Protein AF-A0A4R1RM91-F1 (afdb_monomer)

Secondary structure (DSSP, 8-state):
--HHHHHHHHHHHHHHHHHHHHHHHHHHHHHHHHHHHHTT---HHHHHHHHHHHHHHHHHHHHHHHHHHHHHHHHHHHHHHHHTTTTTS-S--

Nearest PDB structures (foldseek):
  8qi0-assembly1_D  TM=5.551E-01  e=1.273E+00  Synechocystis sp. PCC 6803
  8qhv-assembly1_0  TM=5.870E-01  e=1.628E+00  Synechocystis sp. PCC 6803
  7o40-assembly1_F  TM=5.482E-01  e=1.354E+00  Synechocystis sp. PCC 6803 substr. Kazusa
  8e2i-assembly1_F  TM=4.774E-01  e=4.630E+00  Homo sapiens

Mean predicted aligned error: 6.1 Å

Solvent-accessible surface area (backbone atoms only — not comparable to full-atom values): 4906 Å² total; per-residue (Å²): 133,53,72,66,55,48,52,55,48,50,55,50,52,41,53,52,34,53,51,50,22,52,50,23,47,52,50,19,54,51,25,46,50,50,17,61,60,32,64,73,50,97,42,70,72,48,38,54,50,19,53,49,27,46,48,52,16,51,52,24,46,50,52,21,54,52,26,53,55,50,40,55,52,47,53,53,48,52,50,52,69,49,54,65,63,69,73,76,71,79,90,80,129

Organism: Hydrogenispora ethanolica (NCBI:txid1082276)

Radius of gyration: 21.64 Å; Cα contacts (8 Å, |Δi|>4): 65; chains: 1; bounding box: 52×15×66 Å

Structure (mmCIF, N/CA/C/O backbone):
data_AF-A0A4R1RM91-F1
#
_entry.id   AF-A0A4R1RM91-F1
#
loop_
_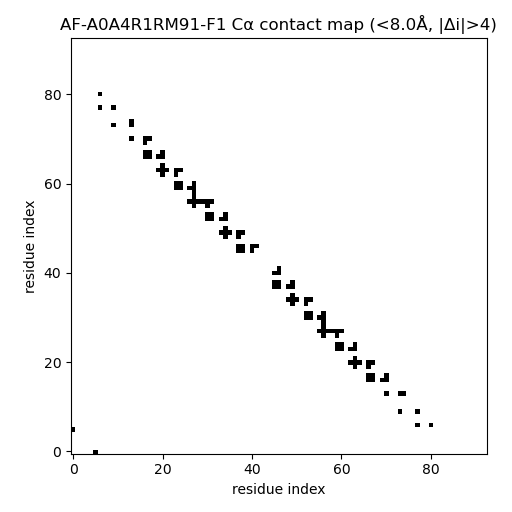atom_site.group_PDB
_atom_site.id
_atom_site.type_symbol
_atom_site.label_atom_id
_atom_site.label_alt_id
_atom_site.label_comp_id
_atom_site.label_asym_id
_atom_site.label_entity_id
_atom_site.label_seq_id
_atom_site.pdbx_PDB_ins_code
_atom_site.Cartn_x
_atom_site.Cartn_y
_atom_site.Cartn_z
_atom_site.occupancy
_atom_site.B_iso_or_equiv
_atom_site.auth_seq_id
_atom_site.auth_comp_id
_atom_site.auth_asym_id
_atom_site.auth_atom_id
_atom_site.pdbx_PDB_model_num
ATOM 1 N N . MET A 1 1 ? -6.144 -9.657 28.545 1.00 69.56 1 MET A N 1
ATOM 2 C CA . MET A 1 1 ? -6.017 -8.352 27.866 1.00 69.56 1 MET A CA 1
ATOM 3 C C . MET A 1 1 ? -7.183 -7.492 28.317 1.00 69.56 1 MET A C 1
ATOM 5 O O . MET A 1 1 ? -8.298 -8.004 28.301 1.00 69.56 1 MET A O 1
ATOM 9 N N . SER A 1 2 ? -6.954 -6.270 28.806 1.00 90.00 2 SER A N 1
ATOM 10 C CA . SER A 1 2 ? -8.072 -5.390 29.164 1.00 90.00 2 SER A CA 1
ATOM 11 C C . SER A 1 2 ? -8.746 -4.849 27.897 1.00 90.00 2 SER A C 1
ATOM 13 O O . SER A 1 2 ? -8.155 -4.840 26.818 1.00 90.00 2 SER A O 1
ATOM 15 N N . ARG A 1 3 ? -9.992 -4.382 28.009 1.00 86.25 3 ARG A N 1
ATOM 16 C CA . ARG A 1 3 ? -10.704 -3.766 26.877 1.00 86.25 3 ARG A CA 1
ATOM 17 C C . ARG A 1 3 ? -10.002 -2.501 26.378 1.00 86.25 3 ARG A C 1
ATOM 19 O O . ARG A 1 3 ? -10.004 -2.239 25.181 1.00 86.25 3 ARG A O 1
ATOM 26 N N . GLN A 1 4 ? -9.375 -1.746 27.280 1.00 89.81 4 GLN A N 1
ATOM 27 C CA . GLN A 1 4 ? -8.566 -0.590 26.902 1.00 89.81 4 GLN A CA 1
ATOM 28 C C . GLN A 1 4 ? -7.318 -1.019 26.120 1.00 89.81 4 GLN A C 1
ATOM 30 O O . GLN A 1 4 ? -6.999 -0.401 25.108 1.00 89.81 4 GLN A O 1
ATOM 35 N N . ASP A 1 5 ? -6.664 -2.112 26.525 1.00 93.38 5 ASP A N 1
ATOM 36 C CA . ASP A 1 5 ? -5.521 -2.666 25.786 1.00 93.38 5 ASP A CA 1
ATOM 37 C C . ASP A 1 5 ? -5.934 -3.139 24.387 1.00 93.38 5 ASP A C 1
ATOM 39 O O . ASP A 1 5 ? -5.192 -2.934 23.428 1.00 93.38 5 ASP A O 1
ATOM 43 N N . LEU A 1 6 ? -7.133 -3.724 24.250 1.00 93.50 6 LEU A N 1
ATOM 44 C CA . LEU A 1 6 ? -7.690 -4.113 22.952 1.00 93.50 6 LEU A CA 1
ATOM 45 C C . LEU A 1 6 ? -7.909 -2.894 22.049 1.00 93.50 6 LEU A C 1
ATOM 47 O O . LEU A 1 6 ? -7.455 -2.905 20.910 1.00 93.50 6 LEU A O 1
ATOM 51 N N . LYS A 1 7 ? -8.550 -1.832 22.557 1.00 93.19 7 LYS A N 1
ATOM 52 C CA . LYS A 1 7 ? -8.757 -0.586 21.799 1.00 93.19 7 LYS A CA 1
ATOM 53 C C . LYS A 1 7 ? -7.437 0.036 21.348 1.00 93.19 7 LYS A C 1
ATOM 55 O O . LYS A 1 7 ? -7.292 0.391 20.186 1.00 93.19 7 LYS A O 1
ATOM 60 N N . ASN A 1 8 ? -6.461 0.118 22.250 1.00 94.88 8 ASN A N 1
ATOM 61 C CA . ASN A 1 8 ? -5.141 0.661 21.929 1.00 94.88 8 ASN A CA 1
ATOM 62 C C . ASN A 1 8 ? -4.431 -0.188 20.860 1.00 94.88 8 ASN A C 1
ATOM 64 O O . ASN A 1 8 ? -3.759 0.351 19.984 1.00 94.88 8 ASN A O 1
ATOM 68 N N . THR A 1 9 ? -4.601 -1.511 20.922 1.00 96.62 9 THR A N 1
ATOM 69 C CA . THR A 1 9 ? -4.039 -2.449 19.944 1.00 96.62 9 THR A CA 1
ATOM 70 C C . THR A 1 9 ? -4.698 -2.291 18.573 1.00 96.62 9 THR A C 1
ATOM 72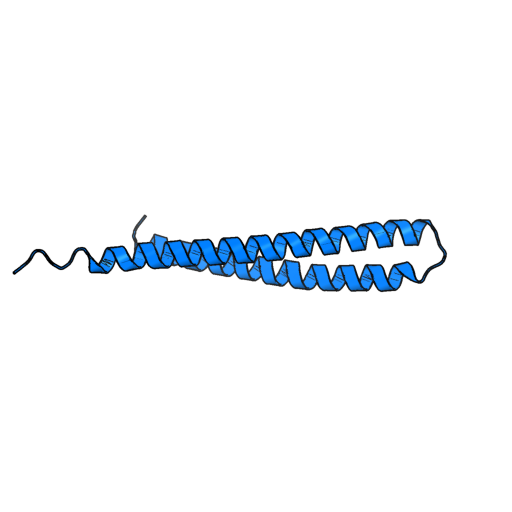 O O . THR A 1 9 ? -3.986 -2.224 17.577 1.00 96.62 9 THR A O 1
ATOM 75 N N . LEU A 1 10 ? -6.030 -2.186 18.506 1.00 96.31 10 LEU A N 1
ATOM 76 C CA . LEU A 1 10 ? -6.760 -1.961 17.251 1.00 96.31 10 LEU A CA 1
ATOM 77 C C . LEU A 1 10 ? -6.367 -0.629 16.604 1.00 96.31 10 LEU A C 1
ATOM 79 O O . LEU A 1 10 ? -5.990 -0.626 15.434 1.00 96.31 10 LEU A O 1
ATOM 83 N N . ALA A 1 11 ? -6.310 0.451 17.388 1.00 95.81 11 ALA A N 1
ATOM 84 C CA . ALA A 1 11 ? -5.883 1.762 16.906 1.00 95.81 11 ALA A CA 1
ATOM 85 C C . ALA A 1 11 ? -4.444 1.735 16.362 1.00 95.81 11 ALA A C 1
ATOM 87 O O . ALA A 1 11 ? -4.152 2.316 15.315 1.00 95.81 11 ALA A O 1
ATOM 88 N N . TYR A 1 12 ? -3.539 1.025 17.046 1.00 97.88 12 TYR A N 1
ATOM 89 C CA . TYR A 1 12 ? -2.173 0.832 16.569 1.00 97.88 12 TYR A CA 1
ATOM 90 C C . TYR A 1 12 ? -2.139 0.064 15.240 1.00 97.88 12 TYR A C 1
ATOM 92 O O . TYR A 1 12 ? -1.533 0.542 14.281 1.00 97.88 12 TYR A O 1
ATOM 100 N N . ILE A 1 13 ? -2.829 -1.077 15.146 1.00 98.06 13 ILE A N 1
ATOM 101 C CA . ILE A 1 13 ? -2.877 -1.880 13.915 1.00 98.06 13 ILE A CA 1
ATOM 102 C C . ILE A 1 13 ? -3.472 -1.061 12.761 1.00 98.06 13 ILE A C 1
ATOM 104 O O . ILE A 1 13 ? -2.913 -1.066 11.665 1.00 98.06 13 ILE A O 1
ATOM 108 N N . HIS A 1 14 ? -4.556 -0.318 13.005 1.00 97.88 14 HIS A N 1
ATOM 109 C CA . HIS A 1 14 ? -5.164 0.560 12.007 1.00 97.88 14 HIS A CA 1
ATOM 110 C C . HIS A 1 14 ? -4.161 1.607 11.499 1.00 97.88 14 HIS A C 1
ATOM 112 O O . HIS A 1 14 ? -4.003 1.785 10.290 1.00 97.88 14 HIS A O 1
ATOM 118 N N . SER A 1 15 ? -3.417 2.246 12.410 1.00 98.25 15 SER A N 1
ATOM 119 C CA . SER A 1 15 ? -2.406 3.243 12.044 1.00 98.25 15 SER A CA 1
ATOM 120 C C . SER A 1 15 ? -1.276 2.664 11.186 1.00 98.25 15 SER A C 1
ATOM 122 O O . SER A 1 15 ? -0.876 3.289 10.204 1.00 98.25 15 SER A O 1
ATOM 124 N N . GLU A 1 16 ? -0.802 1.454 11.494 1.00 98.62 16 GLU A N 1
ATOM 125 C CA . GLU A 1 16 ? 0.271 0.804 10.738 1.00 98.62 16 GLU A CA 1
ATOM 126 C C . GLU A 1 16 ? -0.212 0.324 9.363 1.00 98.62 16 GLU A C 1
ATOM 128 O O . GLU A 1 16 ? 0.510 0.471 8.378 1.00 98.62 16 GLU A O 1
ATOM 133 N N . ILE A 1 17 ? -1.456 -0.154 9.249 1.00 98.56 17 ILE A N 1
ATOM 134 C CA . ILE A 1 17 ? -2.063 -0.500 7.954 1.00 98.56 17 ILE A CA 1
ATOM 135 C C . ILE A 1 17 ? -2.184 0.730 7.057 1.00 98.56 17 ILE A C 1
ATOM 137 O O . ILE A 1 17 ? -1.812 0.657 5.887 1.00 98.56 17 ILE A O 1
ATOM 141 N N . ASN A 1 18 ? -2.625 1.868 7.595 1.00 98.31 18 ASN A N 1
ATOM 142 C CA . ASN A 1 18 ? -2.691 3.121 6.837 1.00 98.31 18 ASN A CA 1
ATOM 143 C C . ASN A 1 18 ? -1.297 3.591 6.397 1.00 98.31 18 ASN A C 1
ATOM 145 O O . ASN A 1 18 ? -1.107 4.107 5.296 1.00 98.31 18 ASN A O 1
ATOM 149 N N . ARG A 1 19 ? -0.278 3.352 7.224 1.00 98.50 19 ARG A N 1
ATOM 150 C CA . ARG A 1 19 ? 1.117 3.637 6.875 1.00 98.50 19 ARG A CA 1
ATOM 151 C C . ARG A 1 19 ? 1.601 2.779 5.704 1.00 98.50 19 ARG A C 1
ATOM 153 O O . ARG A 1 19 ? 2.212 3.306 4.774 1.00 98.50 19 ARG A O 1
ATOM 160 N N . ILE A 1 20 ? 1.300 1.479 5.729 1.00 98.50 20 ILE A N 1
ATOM 161 C CA . ILE A 1 20 ? 1.630 0.544 4.645 1.00 98.50 20 ILE A CA 1
ATOM 162 C C . ILE A 1 20 ? 0.856 0.901 3.370 1.00 98.50 20 ILE A C 1
ATOM 164 O O . ILE A 1 20 ? 1.450 0.908 2.294 1.00 98.50 20 ILE A O 1
ATOM 168 N N . GLU A 1 21 ? -0.427 1.255 3.478 1.00 98.38 21 GLU A N 1
ATOM 169 C CA . GLU A 1 21 ? -1.264 1.741 2.370 1.00 98.38 21 GLU A CA 1
ATOM 170 C C . GLU A 1 21 ? -0.597 2.916 1.647 1.00 98.38 21 GLU A C 1
ATOM 172 O O . GLU A 1 21 ? -0.396 2.876 0.429 1.00 98.38 21 GLU A O 1
ATOM 177 N N . THR A 1 22 ? -0.155 3.914 2.413 1.00 98.38 22 THR A N 1
ATOM 178 C CA . THR A 1 22 ? 0.505 5.107 1.879 1.00 98.38 22 THR A CA 1
ATOM 179 C C . THR A 1 22 ? 1.841 4.768 1.212 1.00 98.38 22 THR A C 1
ATOM 181 O O . THR A 1 22 ? 2.147 5.277 0.127 1.00 98.38 22 THR A O 1
ATOM 184 N N . MET A 1 23 ? 2.638 3.881 1.819 1.00 98.56 23 MET A N 1
ATOM 185 C CA . MET A 1 23 ? 3.899 3.412 1.232 1.00 98.56 23 MET A CA 1
ATOM 186 C C . MET A 1 23 ? 3.662 2.657 -0.080 1.00 98.56 23 MET A C 1
ATOM 188 O O . MET A 1 23 ? 4.319 2.949 -1.079 1.00 98.56 23 MET A O 1
ATOM 192 N N . ALA A 1 24 ? 2.697 1.736 -0.108 1.00 98.62 24 ALA A N 1
ATOM 193 C CA . ALA A 1 24 ? 2.344 0.967 -1.297 1.00 98.62 24 ALA A CA 1
ATOM 194 C C . ALA A 1 24 ? 1.843 1.877 -2.430 1.00 98.62 24 ALA A C 1
ATOM 196 O O . ALA A 1 24 ? 2.254 1.723 -3.581 1.00 98.62 24 ALA A O 1
ATOM 197 N N . GLY A 1 25 ? 1.019 2.879 -2.107 1.00 98.25 25 GLY A N 1
ATOM 198 C CA . GLY A 1 25 ? 0.570 3.891 -3.063 1.00 98.25 25 GLY A CA 1
ATOM 199 C C . GLY A 1 25 ? 1.725 4.706 -3.649 1.00 98.25 25 GLY A C 1
ATOM 200 O O . GLY A 1 25 ? 1.814 4.854 -4.869 1.00 98.25 25 GLY A O 1
ATOM 201 N N . THR A 1 26 ? 2.635 5.178 -2.795 1.00 98.50 26 THR A N 1
ATOM 202 C CA . THR A 1 26 ? 3.809 5.964 -3.209 1.00 98.50 26 THR A CA 1
ATOM 203 C C . THR A 1 26 ? 4.727 5.152 -4.119 1.00 98.50 26 THR A C 1
ATOM 205 O O . THR A 1 26 ? 5.047 5.597 -5.219 1.00 98.50 26 THR A O 1
ATOM 208 N N . LEU A 1 27 ? 5.085 3.932 -3.713 1.00 98.69 27 LEU A N 1
ATOM 209 C CA . LEU A 1 27 ? 5.949 3.059 -4.507 1.00 98.69 27 LEU A CA 1
ATOM 210 C C . LEU A 1 27 ? 5.281 2.671 -5.834 1.00 98.69 27 LEU A C 1
ATOM 212 O O . LEU A 1 27 ? 5.927 2.711 -6.873 1.00 98.69 27 LEU A O 1
ATOM 216 N N . SER A 1 28 ? 3.969 2.392 -5.846 1.00 98.62 28 SER A N 1
ATOM 217 C CA . SER A 1 28 ? 3.237 2.107 -7.092 1.00 98.62 28 SER A CA 1
ATOM 218 C C . SER A 1 28 ? 3.334 3.266 -8.090 1.00 98.62 28 SER A C 1
ATOM 220 O O . SER A 1 28 ? 3.466 3.044 -9.295 1.00 98.62 28 SER A O 1
ATOM 222 N N . MET A 1 29 ? 3.287 4.513 -7.608 1.00 98.44 29 MET A N 1
ATOM 223 C CA . MET A 1 29 ? 3.489 5.692 -8.452 1.00 98.44 29 MET A CA 1
ATOM 224 C C . MET A 1 29 ? 4.926 5.792 -8.969 1.00 98.44 29 MET A C 1
ATOM 226 O O . MET A 1 29 ? 5.106 6.062 -10.158 1.00 98.44 29 MET A O 1
ATOM 230 N N . THR A 1 30 ? 5.920 5.536 -8.116 1.00 98.50 30 THR A N 1
ATOM 231 C CA . THR A 1 30 ? 7.339 5.518 -8.495 1.00 98.50 30 THR A CA 1
ATOM 232 C C . THR A 1 30 ? 7.622 4.478 -9.580 1.00 98.50 30 THR A C 1
ATOM 234 O O . THR A 1 30 ? 8.156 4.840 -10.626 1.00 98.50 30 THR A O 1
ATOM 237 N N . GLU A 1 31 ? 7.163 3.232 -9.429 1.00 98.50 31 GLU A N 1
ATOM 238 C CA . GLU A 1 31 ? 7.425 2.196 -10.442 1.00 98.50 31 GLU A CA 1
ATOM 239 C C . GLU A 1 3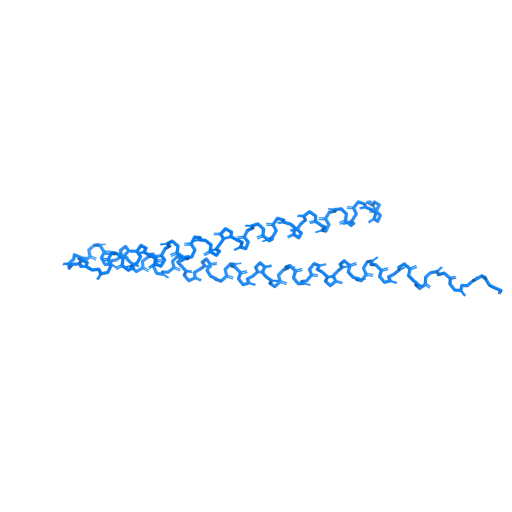1 ? 6.687 2.461 -11.762 1.00 98.50 31 GLU A C 1
ATOM 241 O O . GLU A 1 31 ? 7.193 2.168 -12.846 1.00 98.50 31 GLU A O 1
ATOM 246 N N . ARG A 1 32 ? 5.517 3.120 -11.729 1.00 98.1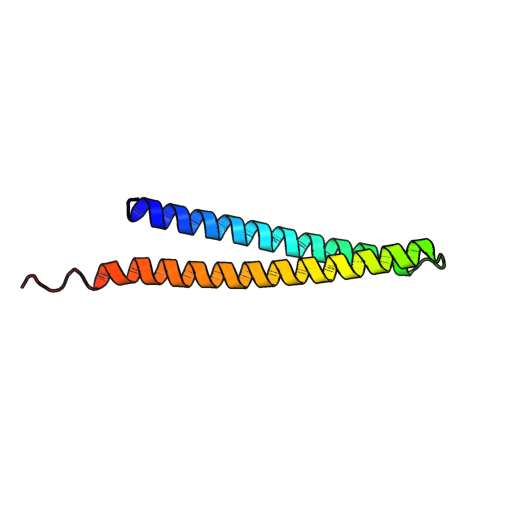9 32 ARG A N 1
ATOM 247 C CA . ARG A 1 32 ? 4.870 3.612 -12.963 1.00 98.19 32 ARG A CA 1
ATOM 248 C C . ARG A 1 32 ? 5.716 4.661 -13.673 1.00 98.19 32 ARG A C 1
ATOM 250 O O . ARG A 1 32 ? 5.691 4.727 -14.903 1.00 98.19 32 ARG A O 1
ATOM 257 N N . GLU A 1 33 ? 6.411 5.512 -12.926 1.00 98.25 33 GLU A N 1
ATOM 258 C CA . GLU A 1 33 ? 7.331 6.492 -13.494 1.00 98.25 33 GLU A CA 1
ATOM 259 C C . GLU A 1 33 ? 8.573 5.810 -14.079 1.00 98.25 33 GLU A C 1
ATOM 261 O O . GLU A 1 33 ? 8.960 6.139 -15.202 1.00 98.25 33 GLU A O 1
ATOM 266 N N . HIS A 1 34 ? 9.150 4.829 -13.378 1.00 98.12 34 HIS A N 1
ATOM 267 C CA . HIS A 1 34 ? 10.259 4.022 -13.891 1.00 98.12 34 HIS A CA 1
ATOM 268 C C . HIS A 1 34 ? 9.879 3.299 -15.181 1.00 98.12 34 HIS A C 1
ATOM 270 O O . HIS A 1 34 ? 10.561 3.478 -16.188 1.00 98.12 34 HIS A O 1
ATOM 276 N N . TYR A 1 35 ? 8.734 2.609 -15.208 1.00 98.12 35 TYR A N 1
ATOM 277 C CA . TYR A 1 35 ? 8.207 1.983 -16.422 1.00 98.12 35 TYR A CA 1
ATOM 278 C C . TYR A 1 35 ? 8.157 2.963 -17.600 1.00 98.12 35 TYR A C 1
ATOM 280 O O . TYR A 1 35 ? 8.688 2.666 -18.665 1.00 98.12 35 TYR A O 1
ATOM 288 N N . ARG A 1 36 ? 7.574 4.156 -17.402 1.00 97.06 36 ARG A N 1
ATOM 289 C CA . ARG A 1 36 ? 7.461 5.182 -18.457 1.00 97.06 36 ARG A CA 1
ATOM 290 C C . ARG A 1 36 ? 8.811 5.693 -18.945 1.00 97.06 36 ARG A C 1
ATOM 292 O O . ARG A 1 36 ? 8.929 6.054 -20.111 1.00 97.06 36 ARG A O 1
ATOM 299 N N . LYS A 1 37 ? 9.805 5.804 -18.059 1.00 97.19 37 LYS A N 1
ATOM 300 C CA . LYS A 1 37 ? 11.159 6.232 -18.433 1.00 97.19 37 LYS A CA 1
ATOM 301 C C . LYS A 1 37 ? 11.855 5.145 -19.245 1.00 97.19 37 LYS A C 1
ATOM 303 O O . LYS A 1 37 ? 12.399 5.445 -20.304 1.00 97.19 37 LYS A O 1
ATOM 308 N N . LEU A 1 38 ? 11.802 3.906 -18.764 1.00 96.75 38 LEU A N 1
ATOM 309 C CA . LEU A 1 38 ? 12.480 2.758 -19.364 1.00 96.75 38 LEU A CA 1
ATOM 310 C C . LEU A 1 38 ? 11.841 2.336 -20.696 1.00 96.75 38 LEU A C 1
ATOM 312 O O . LEU A 1 38 ? 12.552 1.953 -21.616 1.00 96.75 38 LEU A O 1
ATOM 316 N N . SER A 1 39 ? 10.526 2.507 -20.859 1.00 93.62 39 SER A N 1
ATOM 317 C CA . SER A 1 39 ? 9.822 2.185 -22.108 1.00 93.62 39 SER A CA 1
ATOM 318 C C . SER A 1 39 ? 10.195 3.071 -23.304 1.00 93.62 39 SER A C 1
ATOM 320 O O . SER A 1 39 ? 9.732 2.818 -24.411 1.00 93.62 39 SER A O 1
ATOM 322 N N . ASN A 1 40 ? 10.977 4.135 -23.091 1.00 94.38 40 ASN A N 1
ATOM 323 C CA . ASN A 1 40 ? 11.429 5.030 -24.161 1.00 94.38 40 ASN A CA 1
ATOM 324 C C . ASN A 1 40 ? 12.756 4.589 -24.797 1.00 94.38 40 ASN A C 1
ATOM 326 O O . ASN A 1 40 ? 13.212 5.229 -25.743 1.00 94.38 40 ASN A O 1
ATOM 330 N N . PHE A 1 41 ? 13.399 3.548 -24.268 1.00 93.38 41 PHE A N 1
ATOM 331 C CA . PHE A 1 41 ? 14.644 3.019 -24.811 1.00 93.38 41 PHE A CA 1
ATOM 332 C C . PHE A 1 41 ? 14.356 1.871 -25.782 1.00 93.38 41 PHE A C 1
ATOM 334 O O . PHE A 1 41 ? 13.546 0.997 -25.492 1.00 93.38 41 PHE A O 1
ATOM 341 N N . ASP A 1 42 ? 15.072 1.838 -26.907 1.00 89.25 42 ASP A N 1
ATOM 342 C CA . ASP A 1 42 ? 14.978 0.769 -27.916 1.00 89.25 42 ASP A CA 1
ATOM 343 C C . ASP A 1 42 ? 15.979 -0.370 -27.632 1.00 89.25 42 ASP A C 1
ATOM 345 O O . ASP A 1 42 ? 16.603 -0.943 -28.524 1.00 89.25 42 ASP A O 1
ATOM 349 N N . ASP A 1 43 ? 16.193 -0.652 -26.344 1.00 96.88 43 ASP A N 1
ATOM 350 C CA . ASP A 1 43 ? 17.055 -1.726 -25.859 1.00 96.88 43 ASP A CA 1
ATOM 351 C C . ASP A 1 43 ? 16.189 -2.810 -25.216 1.00 96.88 43 ASP A C 1
ATOM 353 O O . ASP A 1 43 ? 15.396 -2.552 -24.307 1.00 96.88 43 ASP A O 1
ATOM 357 N N . ARG A 1 44 ? 16.349 -4.049 -25.686 1.00 94.25 44 ARG A N 1
ATOM 358 C CA . ARG A 1 44 ? 15.533 -5.179 -25.239 1.00 94.25 44 ARG A CA 1
ATOM 359 C C . ARG A 1 44 ? 15.697 -5.481 -23.749 1.00 94.25 44 ARG A C 1
ATOM 361 O O . ARG A 1 44 ? 14.703 -5.780 -23.097 1.00 94.25 44 ARG A O 1
ATOM 368 N N . ALA A 1 45 ? 16.913 -5.398 -23.213 1.00 95.62 45 ALA A N 1
ATOM 369 C CA . ALA A 1 45 ? 17.146 -5.654 -21.796 1.00 95.62 45 ALA A CA 1
ATOM 370 C C . ALA A 1 45 ? 16.499 -4.562 -20.931 1.00 95.62 45 ALA A C 1
ATOM 372 O O . ALA A 1 45 ? 15.928 -4.860 -19.886 1.00 95.62 45 ALA A O 1
ATOM 373 N N . ILE A 1 46 ? 16.513 -3.306 -21.392 1.00 96.25 46 ILE A N 1
ATOM 374 C CA . ILE A 1 46 ? 15.816 -2.204 -20.711 1.00 96.25 46 ILE A CA 1
ATOM 375 C C . ILE A 1 46 ? 14.293 -2.394 -20.756 1.00 96.25 46 ILE A C 1
ATOM 377 O O . ILE A 1 46 ? 13.609 -2.130 -19.766 1.00 96.25 46 ILE A O 1
ATOM 381 N N . MET A 1 47 ? 13.755 -2.891 -21.871 1.00 95.81 47 MET A N 1
ATOM 382 C CA . MET A 1 47 ? 12.325 -3.181 -22.007 1.00 95.81 47 MET A CA 1
ATOM 383 C C . MET A 1 47 ? 11.849 -4.306 -21.081 1.00 95.81 47 MET A C 1
ATOM 385 O O . MET A 1 47 ? 10.741 -4.216 -20.547 1.00 95.81 47 MET A O 1
ATOM 389 N N . ASP A 1 48 ? 12.678 -5.326 -20.849 1.00 96.94 48 ASP A N 1
ATOM 390 C CA . ASP A 1 48 ? 12.374 -6.389 -19.886 1.00 96.94 48 ASP A CA 1
ATOM 391 C C . ASP A 1 48 ? 12.292 -5.819 -18.455 1.00 96.94 48 ASP A C 1
ATOM 393 O O . ASP A 1 48 ? 11.308 -6.063 -17.754 1.00 96.94 48 ASP A O 1
ATOM 397 N N . ILE A 1 49 ? 13.235 -4.949 -18.062 1.00 97.31 49 ILE A N 1
ATOM 398 C CA . ILE A 1 49 ? 13.188 -4.242 -16.766 1.00 97.31 49 ILE A CA 1
ATOM 399 C C . ILE A 1 49 ? 11.937 -3.359 -16.679 1.00 97.31 49 ILE A C 1
ATOM 401 O O . ILE A 1 49 ? 11.234 -3.373 -15.674 1.00 97.31 49 ILE A O 1
ATOM 405 N N . ALA A 1 50 ? 11.586 -2.632 -17.744 1.00 97.69 50 ALA A N 1
ATOM 406 C CA . ALA A 1 50 ? 10.366 -1.827 -17.765 1.00 97.69 50 ALA A CA 1
ATOM 407 C C . ALA A 1 50 ? 9.119 -2.689 -17.469 1.00 97.69 50 ALA A C 1
ATOM 409 O O . ALA A 1 50 ? 8.241 -2.287 -16.701 1.00 97.69 50 ALA A O 1
ATOM 410 N N . ALA A 1 51 ? 9.034 -3.891 -18.043 1.00 97.19 51 ALA A N 1
ATOM 411 C CA . ALA A 1 51 ? 7.935 -4.812 -17.767 1.00 97.19 51 ALA A CA 1
ATOM 412 C C . ALA A 1 51 ? 7.908 -5.271 -16.296 1.00 97.19 51 ALA A C 1
ATOM 414 O O . ALA A 1 51 ? 6.821 -5.398 -15.721 1.00 97.19 51 ALA A O 1
ATOM 415 N N . GLU A 1 52 ? 9.069 -5.479 -15.670 1.00 98.19 52 GLU A N 1
ATOM 416 C CA . GLU A 1 52 ? 9.182 -5.749 -14.230 1.00 98.19 52 GLU A CA 1
ATOM 417 C C . GLU A 1 52 ? 8.659 -4.575 -13.391 1.00 98.19 52 GLU A C 1
ATOM 419 O O . GLU A 1 52 ? 7.812 -4.793 -12.521 1.00 98.19 52 GLU A O 1
ATOM 424 N N . GLU A 1 53 ? 9.023 -3.333 -13.722 1.00 98.19 53 GLU A N 1
ATOM 425 C CA . GLU A 1 53 ? 8.520 -2.139 -13.022 1.00 98.19 53 GLU A CA 1
ATOM 426 C C . GLU A 1 53 ? 7.002 -1.985 -13.155 1.00 98.19 53 GLU A C 1
ATOM 428 O O . GLU A 1 53 ? 6.278 -1.684 -12.201 1.00 98.19 53 GLU A O 1
ATOM 433 N N . GLN A 1 54 ? 6.464 -2.268 -14.342 1.00 98.25 54 GLN A N 1
ATOM 434 C CA . GLN A 1 54 ? 5.021 -2.253 -14.556 1.00 98.25 54 GLN A CA 1
ATOM 435 C C . GLN A 1 54 ? 4.305 -3.323 -13.712 1.00 98.25 54 GLN A C 1
ATOM 437 O O . GLN A 1 54 ? 3.195 -3.092 -13.218 1.00 98.25 54 GLN A O 1
ATOM 442 N N . ASN A 1 55 ? 4.917 -4.499 -13.550 1.00 98.31 55 ASN A N 1
ATOM 443 C CA . ASN A 1 55 ? 4.408 -5.558 -12.682 1.00 98.31 55 ASN A CA 1
ATOM 444 C C . ASN A 1 55 ? 4.462 -5.148 -11.207 1.00 98.31 55 ASN A C 1
ATOM 446 O O . ASN A 1 55 ? 3.448 -5.280 -10.515 1.00 98.31 55 ASN A O 1
ATOM 450 N N . ALA A 1 56 ? 5.590 -4.605 -10.747 1.00 98.56 56 ALA A N 1
ATOM 451 C CA . ALA A 1 56 ? 5.768 -4.115 -9.384 1.00 98.56 56 ALA A CA 1
ATOM 452 C C . ALA A 1 56 ? 4.724 -3.042 -9.044 1.00 98.56 56 ALA A C 1
ATOM 454 O O . ALA A 1 56 ? 4.003 -3.161 -8.050 1.00 98.56 56 ALA A O 1
ATOM 455 N N . ALA A 1 57 ? 4.519 -2.070 -9.939 1.00 98.62 57 ALA A N 1
ATOM 456 C CA . ALA A 1 57 ? 3.479 -1.055 -9.806 1.00 98.62 57 ALA A CA 1
ATOM 457 C C . ALA A 1 57 ? 2.074 -1.646 -9.590 1.00 98.62 57 ALA A C 1
ATOM 459 O O . ALA A 1 57 ? 1.305 -1.136 -8.768 1.00 98.62 57 ALA A O 1
ATOM 460 N N . ARG A 1 58 ? 1.712 -2.702 -10.336 1.00 98.56 58 ARG A N 1
ATOM 461 C CA . ARG A 1 58 ? 0.412 -3.386 -10.201 1.00 98.56 5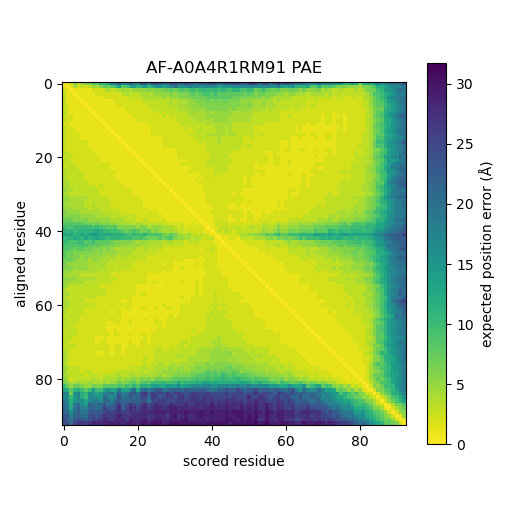8 ARG A CA 1
ATOM 462 C C . ARG A 1 58 ? 0.283 -4.114 -8.865 1.00 98.56 58 ARG A C 1
ATOM 464 O O . ARG A 1 58 ? -0.767 -4.023 -8.226 1.00 98.56 58 ARG A O 1
ATOM 471 N N . GLN A 1 59 ? 1.332 -4.812 -8.438 1.00 98.62 59 GLN A N 1
ATOM 472 C CA . GLN A 1 59 ? 1.339 -5.530 -7.163 1.00 98.62 59 GLN A CA 1
ATOM 473 C C . GLN A 1 59 ? 1.214 -4.560 -5.986 1.00 98.62 59 GLN A C 1
ATOM 475 O O . GLN A 1 59 ? 0.348 -4.747 -5.137 1.00 98.62 59 GLN A O 1
ATOM 480 N N . LEU A 1 60 ? 1.972 -3.462 -5.994 1.00 98.69 60 LEU A N 1
ATOM 481 C CA . LEU A 1 60 ? 1.884 -2.407 -4.981 1.00 98.69 60 LEU A CA 1
ATOM 482 C C . LEU A 1 60 ? 0.500 -1.743 -4.953 1.00 98.69 60 LEU A C 1
ATOM 484 O O . LEU A 1 60 ? -0.050 -1.500 -3.882 1.00 98.69 60 LEU A O 1
ATOM 488 N N . GLY A 1 61 ? -0.116 -1.529 -6.121 1.00 98.06 61 GLY A N 1
ATOM 489 C CA . GLY A 1 61 ? -1.506 -1.073 -6.197 1.00 98.06 61 GLY A CA 1
ATOM 490 C C . GLY A 1 61 ? -2.482 -2.057 -5.543 1.00 98.06 61 GLY A C 1
ATOM 491 O O . GLY A 1 61 ? -3.373 -1.644 -4.814 1.00 98.06 61 GLY A O 1
ATOM 492 N N . THR A 1 62 ? -2.273 -3.360 -5.730 1.00 98.31 62 THR A N 1
ATOM 493 C CA . THR A 1 62 ? -3.087 -4.400 -5.076 1.00 98.31 62 THR A CA 1
ATOM 494 C C . THR A 1 62 ? -2.883 -4.400 -3.560 1.00 98.31 62 THR A C 1
ATOM 496 O O . THR A 1 62 ? -3.852 -4.477 -2.811 1.00 98.31 62 THR A O 1
ATOM 499 N N . MET A 1 63 ? -1.639 -4.251 -3.090 1.00 98.50 63 MET A N 1
ATOM 500 C CA . MET A 1 63 ? -1.335 -4.155 -1.657 1.00 98.50 63 MET A CA 1
ATOM 501 C C . MET A 1 63 ? -2.007 -2.940 -1.013 1.00 98.50 63 MET A C 1
ATOM 503 O O . MET A 1 63 ? -2.520 -3.053 0.098 1.00 98.50 63 MET A O 1
ATOM 507 N N . LYS A 1 64 ? -2.062 -1.804 -1.717 1.00 98.19 64 LYS A N 1
ATOM 508 C CA . LYS A 1 64 ? -2.802 -0.619 -1.269 1.00 98.19 64 LYS A CA 1
ATOM 509 C C . LYS A 1 64 ? -4.285 -0.938 -1.041 1.00 98.19 64 LYS A C 1
ATOM 511 O O . LYS A 1 64 ? -4.797 -0.677 0.043 1.00 98.19 64 LYS A O 1
ATOM 516 N N . GLU A 1 65 ? -4.952 -1.557 -2.017 1.00 98.25 65 GLU A N 1
ATOM 517 C CA . GLU A 1 65 ? -6.370 -1.939 -1.893 1.00 98.25 65 GLU A CA 1
ATOM 518 C C . GLU A 1 65 ? -6.605 -2.945 -0.755 1.00 98.25 65 GLU A C 1
ATOM 520 O O . GLU A 1 65 ? -7.582 -2.839 -0.014 1.00 98.25 65 GLU A O 1
ATOM 525 N N . MET A 1 66 ? -5.682 -3.892 -0.555 1.00 98.38 66 MET A N 1
ATOM 526 C CA . MET A 1 66 ? -5.736 -4.805 0.591 1.00 98.38 66 MET A CA 1
ATOM 527 C C . MET A 1 66 ? -5.654 -4.050 1.921 1.00 98.38 66 MET A C 1
ATOM 529 O O . MET A 1 66 ? -6.401 -4.367 2.844 1.00 98.38 66 MET A O 1
ATOM 533 N N . CYS A 1 67 ? -4.779 -3.047 2.029 1.00 98.44 67 CYS A N 1
ATOM 534 C CA . CYS A 1 67 ? -4.667 -2.238 3.240 1.00 98.44 67 CYS A CA 1
ATOM 535 C C . CYS A 1 67 ? -5.944 -1.436 3.508 1.00 98.44 67 CYS A C 1
ATOM 537 O O . CYS A 1 67 ? -6.423 -1.450 4.637 1.00 98.44 67 CYS A O 1
ATOM 539 N N . LEU A 1 68 ? -6.552 -0.838 2.479 1.00 97.81 68 LEU A N 1
ATOM 540 C CA . LEU A 1 68 ? -7.845 -0.152 2.606 1.00 97.81 68 LEU A CA 1
ATOM 541 C C . LEU A 1 68 ? -8.946 -1.096 3.112 1.00 97.81 68 LEU A C 1
ATOM 543 O O . LEU A 1 68 ? -9.682 -0.760 4.039 1.00 97.81 68 LEU A O 1
ATOM 547 N N . ALA A 1 69 ? -9.029 -2.307 2.557 1.00 98.38 69 ALA A N 1
ATOM 548 C CA . ALA A 1 69 ? -9.999 -3.304 3.002 1.00 98.38 69 ALA A CA 1
ATOM 549 C C . ALA A 1 69 ? -9.764 -3.747 4.460 1.00 98.38 69 ALA A C 1
ATOM 551 O O . ALA A 1 69 ? -10.721 -3.941 5.211 1.00 98.38 69 ALA A O 1
ATOM 552 N N . MET A 1 70 ? -8.501 -3.896 4.877 1.00 98.38 70 MET A N 1
ATOM 553 C CA . MET A 1 70 ? -8.162 -4.239 6.262 1.00 98.38 70 MET A CA 1
ATOM 554 C C . MET A 1 70 ? -8.470 -3.096 7.234 1.00 98.38 70 MET A C 1
ATOM 556 O O . MET A 1 70 ? -9.010 -3.360 8.306 1.00 98.38 70 MET A O 1
ATOM 560 N N . ALA A 1 71 ? -8.179 -1.847 6.860 1.00 97.88 71 ALA A N 1
ATOM 561 C CA . ALA A 1 71 ? -8.520 -0.663 7.645 1.00 97.88 71 ALA A CA 1
ATOM 562 C C . ALA A 1 71 ? -10.033 -0.600 7.907 1.00 97.88 71 ALA A C 1
ATOM 564 O O . ALA A 1 71 ? -10.455 -0.550 9.061 1.00 97.88 71 ALA A O 1
ATOM 565 N N . GLN A 1 72 ? -10.847 -0.776 6.859 1.00 97.25 72 GLN A N 1
ATOM 566 C CA . GLN A 1 72 ? -12.306 -0.821 6.986 1.00 97.25 72 GLN A CA 1
ATOM 567 C C . GLN A 1 72 ? -12.781 -1.920 7.947 1.00 97.25 72 GLN A C 1
ATOM 569 O O . GLN A 1 72 ? -13.698 -1.710 8.740 1.00 97.25 72 GLN A O 1
ATOM 574 N N . LYS A 1 73 ? -12.159 -3.103 7.892 1.00 97.75 73 LYS A N 1
ATOM 575 C CA . LYS A 1 73 ? -12.496 -4.210 8.796 1.00 97.75 73 LYS A CA 1
ATOM 576 C C . LYS A 1 73 ? -12.112 -3.925 10.242 1.00 97.75 73 LYS A C 1
ATOM 578 O O . LYS A 1 73 ? -12.820 -4.370 11.140 1.00 97.75 73 LYS A O 1
ATOM 583 N N . ILE A 1 74 ? -11.032 -3.188 10.485 1.00 96.94 74 ILE A N 1
ATOM 584 C CA . ILE A 1 74 ? -10.662 -2.779 11.843 1.00 96.94 74 ILE A CA 1
ATOM 585 C C . ILE A 1 74 ? -11.652 -1.755 12.387 1.00 96.94 74 ILE A C 1
ATOM 587 O O . ILE A 1 74 ? -12.093 -1.924 13.518 1.00 96.94 74 ILE A O 1
ATOM 591 N N .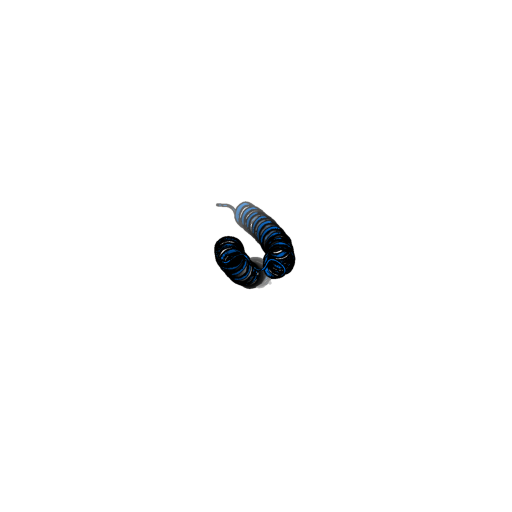 GLU A 1 75 ? -12.082 -0.780 11.587 1.00 95.06 75 GLU A N 1
ATOM 592 C CA . GLU A 1 75 ? -13.114 0.184 11.999 1.00 95.06 75 GLU A CA 1
ATOM 593 C C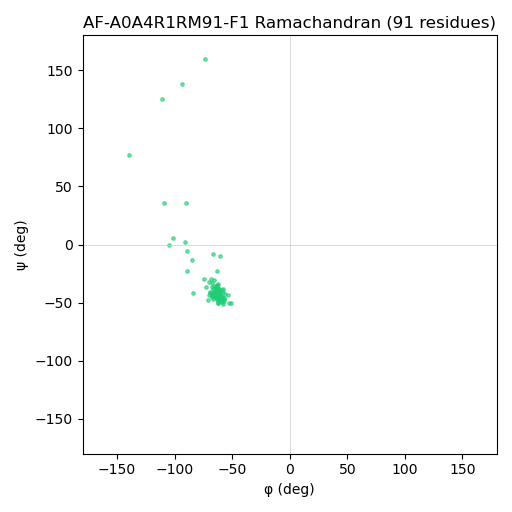 . GLU A 1 75 ? -14.440 -0.502 12.378 1.00 95.06 75 GLU A C 1
ATOM 595 O O . GLU A 1 75 ? -15.086 -0.136 13.365 1.00 95.06 75 GLU A O 1
ATOM 600 N N . GLU A 1 76 ? -14.842 -1.540 11.633 1.00 95.56 76 GLU A N 1
ATOM 601 C CA . GLU A 1 76 ? -16.009 -2.367 11.976 1.00 95.56 76 GLU A CA 1
ATOM 602 C C . GLU A 1 76 ? -15.835 -3.051 13.347 1.00 95.56 76 GLU A C 1
ATOM 604 O O . GLU A 1 76 ? -16.764 -3.063 14.160 1.00 95.56 76 GLU A O 1
ATOM 609 N N . ILE A 1 77 ? -14.643 -3.593 13.629 1.00 95.06 77 ILE A N 1
ATOM 610 C CA . ILE A 1 77 ? -14.326 -4.239 14.912 1.00 95.06 77 ILE A CA 1
ATOM 611 C C . ILE A 1 77 ? -14.299 -3.210 16.046 1.00 95.06 77 ILE A C 1
ATOM 613 O O . ILE A 1 77 ? -14.868 -3.467 17.106 1.00 95.06 77 ILE A O 1
ATOM 617 N N . GLU A 1 78 ? -13.673 -2.051 15.843 1.00 91.94 78 GLU A N 1
ATOM 618 C CA . GLU A 1 78 ? -13.647 -0.957 16.817 1.00 91.94 78 GLU A CA 1
ATOM 619 C C . GLU A 1 78 ? -15.071 -0.526 17.180 1.00 91.94 78 GLU A C 1
ATOM 621 O O . GLU A 1 78 ? -15.410 -0.459 18.363 1.00 91.94 78 GLU A O 1
ATOM 626 N N . THR A 1 79 ? -15.936 -0.356 16.177 1.00 91.38 79 THR A N 1
ATOM 627 C CA . THR A 1 79 ? -17.350 -0.007 16.373 1.00 91.38 79 THR A CA 1
ATOM 628 C C . THR A 1 79 ? -18.100 -1.081 17.162 1.00 91.38 79 THR A C 1
ATOM 630 O O . THR A 1 79 ? -18.846 -0.756 18.087 1.00 91.38 79 THR A O 1
ATOM 633 N N . ALA A 1 80 ? -17.898 -2.366 16.857 1.00 90.56 80 ALA A N 1
ATOM 634 C CA . ALA A 1 80 ? -18.530 -3.464 17.593 1.00 90.56 80 ALA A CA 1
ATOM 635 C C . ALA A 1 80 ? -18.064 -3.514 19.060 1.00 90.56 80 ALA A C 1
ATOM 637 O O . ALA A 1 80 ? -18.881 -3.601 19.982 1.00 90.56 80 ALA A O 1
ATOM 638 N N . VAL A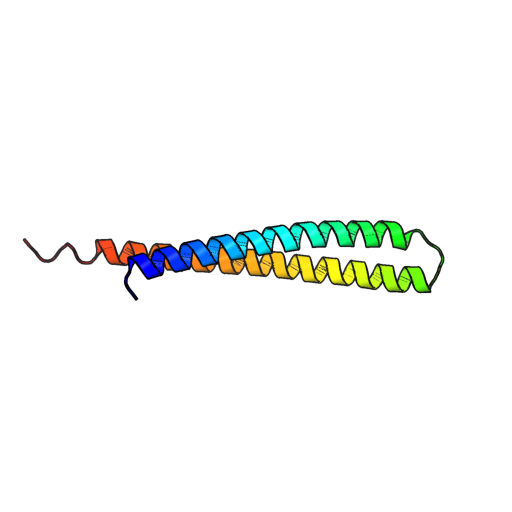 1 81 ? -16.754 -3.358 19.285 1.00 88.81 81 VAL A N 1
ATOM 639 C CA . VAL A 1 81 ? -16.153 -3.255 20.623 1.00 88.81 81 VAL A CA 1
ATOM 640 C C . VAL A 1 81 ? -16.651 -2.013 21.358 1.00 88.81 81 VAL A C 1
ATOM 642 O O . VAL A 1 81 ? -16.622 -1.990 22.585 1.00 88.81 81 VAL A O 1
ATOM 645 N N . GLU A 1 82 ? -17.127 -0.979 20.674 1.00 84.69 82 GLU A N 1
ATOM 646 C CA . GLU A 1 82 ? -17.776 0.173 21.296 1.00 84.69 82 GLU A CA 1
ATOM 647 C C . GLU A 1 82 ? -19.254 -0.057 21.585 1.00 84.69 82 GLU A C 1
ATOM 649 O O . GLU A 1 82 ? -19.697 0.258 22.684 1.00 84.69 82 GLU A O 1
ATOM 654 N N . GLN A 1 83 ? -20.019 -0.668 20.687 1.00 79.81 83 GLN A N 1
ATOM 655 C CA . GLN A 1 83 ? -21.458 -0.885 20.871 1.00 79.81 83 GLN A CA 1
ATOM 656 C C . GLN A 1 83 ? -21.792 -1.850 22.018 1.00 79.81 83 GLN A C 1
ATOM 658 O O . GLN A 1 83 ? -22.775 -1.631 22.728 1.00 79.81 83 GLN A O 1
ATOM 663 N N . GLU A 1 84 ? -20.931 -2.828 22.316 1.00 66.56 84 GLU A N 1
ATOM 664 C CA . GLU A 1 84 ? -21.042 -3.647 23.536 1.00 66.56 84 GLU A CA 1
ATOM 665 C C . GLU A 1 84 ? -20.957 -2.822 24.844 1.00 66.56 84 GLU A C 1
ATOM 667 O O . GLU A 1 84 ? -21.177 -3.352 25.930 1.00 66.56 84 GLU A O 1
ATOM 672 N N . THR A 1 85 ? -20.593 -1.529 24.807 1.00 54.88 85 THR A N 1
ATOM 673 C CA . THR A 1 85 ? -20.687 -0.645 25.991 1.00 54.88 85 THR A CA 1
ATOM 674 C C . THR A 1 85 ? -22.125 -0.231 26.312 1.00 54.88 85 THR A C 1
ATOM 676 O O . THR A 1 85 ? -22.430 -0.006 27.481 1.00 54.88 85 THR A O 1
ATOM 679 N N . PHE A 1 86 ? -23.011 -0.143 25.315 1.00 55.12 86 PHE A N 1
ATOM 680 C CA . PHE A 1 86 ? -24.349 0.435 25.483 1.00 55.12 86 PHE A CA 1
ATOM 681 C C . PHE A 1 86 ? -25.410 -0.588 25.913 1.00 55.12 86 PHE A C 1
ATOM 683 O O . PHE A 1 86 ? -26.403 -0.210 26.531 1.00 55.12 86 PHE A O 1
ATOM 690 N N . SER A 1 87 ? -25.201 -1.881 25.656 1.00 55.72 87 SER A N 1
ATOM 691 C CA . SER A 1 87 ? -26.166 -2.944 25.981 1.00 55.72 87 SER A CA 1
ATOM 692 C C . SER A 1 87 ? -26.082 -3.474 27.422 1.00 55.72 87 SER A C 1
ATOM 694 O O . SER A 1 87 ? -27.009 -4.136 27.876 1.00 55.72 87 SER A O 1
ATOM 696 N N . GLY A 1 88 ? -25.018 -3.165 28.174 1.00 52.81 88 GLY A N 1
ATOM 697 C CA . GLY A 1 88 ? -24.814 -3.646 29.552 1.00 52.81 88 GLY A CA 1
ATOM 698 C C . GLY A 1 88 ? -25.370 -2.749 30.670 1.00 52.81 88 GLY A C 1
ATOM 699 O O . GLY A 1 88 ? -25.153 -3.044 31.843 1.00 52.81 88 GLY A O 1
ATOM 700 N N . GLY A 1 89 ? -26.037 -1.638 30.335 1.00 50.78 89 GLY A N 1
ATOM 701 C CA . GLY A 1 89 ? -26.460 -0.607 31.298 1.00 50.78 89 GLY A CA 1
ATOM 702 C C . GLY A 1 89 ? -27.950 -0.575 31.662 1.00 50.78 89 GLY A C 1
ATOM 703 O O . GLY A 1 89 ? -28.335 0.272 32.461 1.00 50.78 89 GLY A O 1
ATOM 704 N N . SER A 1 90 ? -28.792 -1.449 31.096 1.00 52.53 90 SER A N 1
ATOM 705 C CA . SER A 1 90 ? -30.261 -1.311 31.179 1.00 52.53 90 SER A CA 1
ATOM 706 C C . SER A 1 90 ? -30.976 -2.210 32.206 1.00 52.53 90 SER A C 1
ATOM 708 O O . SER A 1 90 ? -32.200 -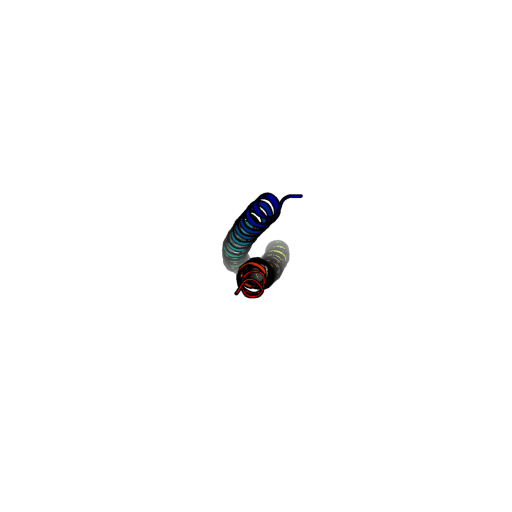2.159 32.270 1.00 52.53 90 SER A O 1
ATOM 710 N N . ASP A 1 91 ? -30.262 -2.974 33.041 1.00 56.19 91 ASP A N 1
ATOM 711 C CA . ASP A 1 91 ? -30.869 -3.916 34.013 1.00 56.19 91 ASP A CA 1
ATOM 712 C C . ASP A 1 91 ? -30.731 -3.474 35.485 1.00 56.19 91 ASP A C 1
ATOM 714 O O . ASP A 1 91 ? -30.546 -4.282 36.398 1.00 56.19 91 ASP A O 1
ATOM 718 N N . ARG A 1 92 ? -30.811 -2.165 35.750 1.00 51.12 92 ARG A N 1
ATOM 719 C CA . ARG A 1 92 ? -30.948 -1.630 37.116 1.00 51.12 92 ARG A CA 1
ATOM 720 C C . ARG A 1 92 ? -31.931 -0.460 37.157 1.00 51.12 92 ARG A C 1
ATOM 722 O O . ARG A 1 92 ? -31.514 0.692 37.243 1.00 51.12 92 ARG A O 1
ATOM 729 N N . ALA A 1 93 ? -33.221 -0.778 37.114 1.00 48.75 93 ALA A N 1
ATOM 730 C CA . ALA A 1 93 ? -34.311 0.089 37.558 1.00 48.75 93 ALA A CA 1
ATOM 731 C C . ALA A 1 93 ? -35.323 -0.748 38.347 1.00 48.75 93 ALA A C 1
ATOM 733 O O . ALA A 1 93 ? -35.607 -1.881 37.898 1.00 48.75 93 ALA A O 1
#

pLDDT: mean 91.46, std 13.63, range [48.75, 98.69]

Foldseek 3Di:
DDLVVVLVVLVVVLVVLVVLLVVLQVLLVVLLVQLVVLVVDPDPVSNVVSVVSPVSSVVSVVSNVVSVVVSVVSVVVSVVSVVVVVVPPPPDD

Sequence (93 aa):
MSRQDLKNTLAYIHSEINRIETMAGTLSMTEREHYRKLSNFDDRAIMDIAAEEQNAARQLGTMKEMCLAMAQKIEEIETAVEQETFSGGSDRA